Protein AF-A0A7Y3J0T8-F1 (afdb_monomer_lite)

Secondary structure (DSSP, 8-state):
-HHHHHHTT--EEEEEEEEEEETTEEEEEEE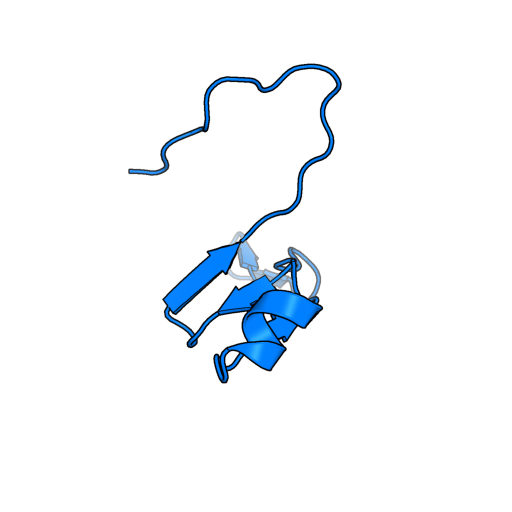EEEEEETTTEEE-----SS-PPP----

pLDDT: mean 88.25, std 12.51, range [42.91, 98.06]

Radius of gyration: 14.03 Å; chains: 1; bounding box: 20×38×33 Å

Sequence (58 aa):
MYVELIKRGLPVERQVPIPVVWDGRMIEDSFRADLIVERSLLLELKSTESSKPVLRGL

Foldseek 3Di:
DVVVCVVVVWDKDAQAFDWDQDPNDTDRRPDTFGMDTNVPDTDDDDDDPDDDPPPDDD

Structure (mmCIF, N/CA/C/O backbone):
data_AF-A0A7Y3J0T8-F1
#
_entry.id   AF-A0A7Y3J0T8-F1
#
loop_
_atom_site.group_PDB
_atom_site.id
_atom_site.type_symbol
_atom_site.label_atom_id
_atom_site.label_alt_id
_atom_site.label_comp_id
_atom_site.label_asym_id
_atom_site.label_entity_id
_atom_site.label_seq_id
_atom_site.pdbx_PDB_ins_code
_atom_site.Cartn_x
_atom_site.Cartn_y
_atom_site.Cartn_z
_atom_site.occupancy
_atom_site.B_iso_or_equiv
_atom_site.auth_seq_id
_atom_site.auth_comp_id
_atom_site.auth_asym_id
_atom_site.auth_atom_id
_atom_site.pdbx_PDB_model_num
ATOM 1 N N . MET A 1 1 ? -2.464 11.266 5.199 1.00 89.75 1 MET A N 1
ATOM 2 C CA . MET A 1 1 ? -3.565 10.443 4.648 1.00 89.75 1 MET A CA 1
ATOM 3 C C . MET A 1 1 ? -3.792 9.162 5.446 1.00 89.75 1 MET A C 1
ATOM 5 O O . MET A 1 1 ? -4.793 9.112 6.137 1.00 89.75 1 MET A O 1
ATOM 9 N N . TYR A 1 2 ? -2.874 8.183 5.450 1.00 94.50 2 TYR A N 1
ATOM 10 C CA . TYR A 1 2 ? -3.042 6.917 6.200 1.00 94.50 2 TYR A CA 1
ATOM 11 C C . TYR A 1 2 ? -3.499 7.095 7.661 1.00 94.50 2 TYR A C 1
ATOM 13 O O . TYR A 1 2 ? -4.535 6.570 8.048 1.00 94.50 2 TYR A O 1
ATOM 21 N N . VAL A 1 3 ? -2.774 7.905 8.444 1.00 96.50 3 VAL A N 1
ATOM 22 C CA . VAL A 1 3 ? -3.102 8.173 9.860 1.00 96.50 3 VAL A CA 1
ATOM 23 C C . VAL A 1 3 ? -4.520 8.726 10.037 1.00 96.50 3 VAL A C 1
ATOM 25 O O . VAL A 1 3 ? -5.199 8.374 10.991 1.00 96.50 3 VAL A O 1
ATOM 28 N N . GLU A 1 4 ? -4.973 9.577 9.118 1.00 97.19 4 GLU A N 1
ATOM 29 C CA . GLU A 1 4 ? -6.299 10.196 9.186 1.00 97.19 4 GLU A CA 1
ATOM 30 C C . GLU A 1 4 ? -7.413 9.179 8.903 1.00 97.19 4 GLU A C 1
ATOM 32 O O . GLU A 1 4 ? -8.436 9.186 9.579 1.00 97.19 4 GLU A O 1
ATOM 37 N N . LEU A 1 5 ? -7.199 8.260 7.957 1.00 96.62 5 LEU A N 1
ATOM 38 C CA . LEU A 1 5 ? -8.151 7.185 7.659 1.00 96.62 5 LEU A CA 1
ATOM 39 C C . LEU A 1 5 ? -8.277 6.206 8.836 1.00 96.62 5 LEU A C 1
ATOM 41 O O . LEU A 1 5 ? -9.390 5.873 9.235 1.00 96.62 5 LEU A O 1
ATOM 45 N N . ILE A 1 6 ? -7.151 5.832 9.454 1.00 97.19 6 ILE A N 1
ATOM 46 C CA . ILE A 1 6 ? -7.139 4.986 10.657 1.00 97.19 6 ILE A CA 1
ATOM 47 C C . ILE A 1 6 ? -7.846 5.677 11.830 1.00 97.19 6 ILE A C 1
ATOM 49 O O . ILE A 1 6 ? -8.648 5.050 12.517 1.00 97.19 6 ILE A O 1
ATOM 53 N N . LYS A 1 7 ? -7.608 6.978 12.051 1.00 98.06 7 LYS A N 1
ATOM 54 C CA . LYS A 1 7 ? -8.291 7.753 13.106 1.00 98.06 7 LYS A CA 1
ATOM 55 C C . LYS A 1 7 ? -9.811 7.781 12.943 1.00 98.06 7 LYS A C 1
ATOM 57 O O . LYS A 1 7 ? -10.518 7.889 13.937 1.00 98.06 7 LYS A O 1
ATOM 62 N N . ARG A 1 8 ? -10.310 7.667 11.711 1.00 97.25 8 ARG A N 1
ATOM 63 C CA . ARG A 1 8 ? -11.745 7.575 11.402 1.00 97.25 8 ARG A CA 1
ATOM 64 C C . ARG A 1 8 ? -12.321 6.168 11.597 1.00 97.25 8 ARG A C 1
ATOM 66 O O . ARG A 1 8 ? -13.505 5.977 11.353 1.00 97.25 8 ARG A O 1
ATOM 73 N N . GLY A 1 9 ? -11.512 5.200 12.029 1.00 97.69 9 GLY A N 1
ATOM 74 C CA . GLY A 1 9 ? -11.933 3.818 12.260 1.00 97.69 9 GLY A CA 1
ATOM 75 C C . GLY A 1 9 ? -12.009 2.961 10.995 1.00 97.69 9 GLY A C 1
ATOM 76 O O . GLY A 1 9 ? -12.517 1.846 11.062 1.00 97.69 9 GLY A O 1
ATOM 77 N N . LEU A 1 10 ? -11.509 3.449 9.855 1.00 97.81 10 LEU A N 1
ATOM 78 C CA . LEU A 1 10 ? -11.512 2.684 8.610 1.00 97.81 10 LEU A CA 1
ATOM 79 C C . LEU A 1 10 ? -10.376 1.645 8.627 1.00 97.81 10 LEU A C 1
ATOM 81 O O . LEU A 1 10 ? -9.229 2.013 8.897 1.00 97.81 10 LEU A O 1
ATOM 85 N N . PRO A 1 11 ? -10.647 0.368 8.301 1.00 97.88 11 PRO A N 1
ATOM 86 C CA . PRO A 1 11 ? -9.610 -0.608 7.989 1.00 97.88 11 PRO A CA 1
ATOM 87 C C . PRO A 1 11 ? -8.767 -0.132 6.804 1.00 97.88 11 PRO A C 1
ATOM 89 O O . PRO A 1 11 ? -9.301 0.097 5.716 1.00 97.88 11 PRO A O 1
ATOM 92 N N . VAL A 1 12 ? -7.455 0.013 7.007 1.00 97.88 12 VAL A N 1
ATOM 93 C CA . VAL A 1 12 ? -6.518 0.387 5.943 1.00 97.88 12 VAL A CA 1
ATOM 94 C C . VAL A 1 12 ? -5.299 -0.517 5.969 1.00 97.88 12 VAL A C 1
ATOM 96 O O . VAL A 1 12 ? -4.602 -0.607 6.979 1.00 97.88 12 VAL A O 1
ATOM 99 N N . GLU A 1 13 ? -5.008 -1.129 4.832 1.00 97.50 13 GLU A N 1
ATOM 100 C CA . GLU A 1 13 ? -3.795 -1.898 4.591 1.00 97.50 13 GLU A CA 1
ATOM 101 C C . GLU A 1 13 ? -2.805 -1.031 3.806 1.00 97.50 13 GLU A C 1
ATOM 103 O O . GLU A 1 13 ? -3.195 -0.279 2.912 1.00 97.50 13 GLU A O 1
ATOM 108 N N . ARG A 1 14 ? -1.521 -1.092 4.165 1.00 96.06 14 ARG A N 1
ATOM 109 C CA . ARG A 1 14 ? -0.441 -0.325 3.528 1.00 96.06 14 ARG A CA 1
ATOM 110 C C . ARG A 1 14 ? 0.456 -1.249 2.736 1.00 96.06 14 ARG A C 1
ATOM 112 O O . ARG A 1 14 ? 0.822 -2.301 3.250 1.00 96.06 14 ARG A O 1
ATOM 119 N N . GLN A 1 15 ? 0.930 -0.768 1.585 1.00 94.94 15 GLN A N 1
A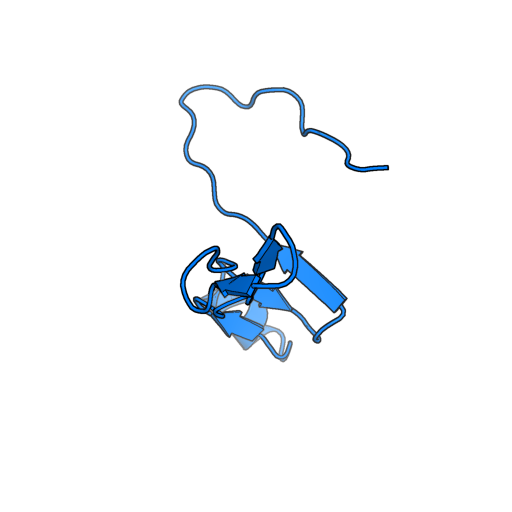TOM 120 C CA . GLN A 1 15 ? 2.017 -1.411 0.844 1.00 94.94 15 GLN A CA 1
ATOM 121 C C . GLN A 1 15 ? 1.687 -2.875 0.514 1.00 94.94 15 GLN A C 1
ATOM 123 O O . GLN A 1 15 ? 2.523 -3.766 0.679 1.00 94.94 15 GLN A O 1
ATOM 128 N N . VAL A 1 16 ? 0.450 -3.118 0.075 1.00 94.56 16 VAL A N 1
ATOM 129 C CA . VAL A 1 16 ? -0.096 -4.463 -0.130 1.00 94.56 16 VAL A CA 1
ATOM 130 C C . VAL A 1 16 ? 0.434 -5.025 -1.448 1.00 94.56 16 VAL A C 1
ATOM 132 O O . VAL A 1 16 ? 0.186 -4.413 -2.489 1.00 94.56 16 VAL A O 1
ATOM 135 N N . PRO A 1 17 ? 1.168 -6.153 -1.444 1.00 93.38 17 PRO A N 1
ATOM 136 C CA . PRO A 1 17 ? 1.597 -6.788 -2.682 1.00 93.38 17 PRO A CA 1
ATOM 137 C C . PRO A 1 17 ? 0.375 -7.324 -3.432 1.00 93.38 17 PRO A C 1
ATOM 139 O O . PRO A 1 17 ? -0.457 -8.027 -2.858 1.00 93.38 17 PRO A O 1
ATOM 142 N N . ILE A 1 18 ? 0.273 -6.986 -4.714 1.00 90.56 18 ILE A N 1
ATOM 143 C CA . ILE A 1 18 ? -0.772 -7.478 -5.606 1.00 90.56 18 ILE A CA 1
ATOM 144 C C . ILE A 1 18 ? -0.093 -8.343 -6.671 1.00 90.56 18 ILE A C 1
ATOM 146 O O . ILE A 1 18 ? 0.571 -7.802 -7.566 1.00 90.56 18 ILE A O 1
ATOM 150 N N . PRO A 1 19 ? -0.239 -9.675 -6.589 1.00 90.94 19 PRO A N 1
ATOM 151 C CA . PRO A 1 19 ? 0.331 -10.561 -7.584 1.00 90.94 19 PRO A CA 1
ATOM 152 C C . PRO A 1 19 ? -0.368 -10.341 -8.924 1.00 90.94 19 PRO A C 1
ATOM 154 O O . PRO A 1 19 ? -1.598 -10.301 -9.008 1.00 90.94 19 PRO A O 1
ATOM 157 N N . VAL A 1 20 ? 0.419 -10.220 -9.987 1.00 92.44 20 VAL A N 1
ATOM 158 C CA . VAL A 1 20 ? -0.087 -10.117 -11.356 1.00 92.44 20 VAL A CA 1
ATOM 159 C C . VAL A 1 20 ? 0.184 -11.428 -12.072 1.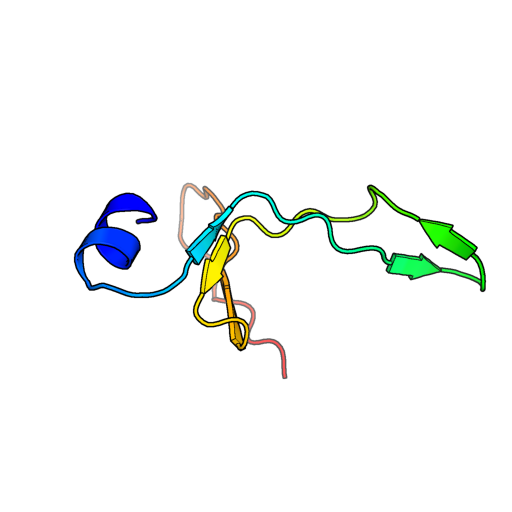00 92.44 20 VAL A C 1
ATOM 161 O O . VAL A 1 20 ? 1.281 -11.983 -12.001 1.00 92.44 20 VAL A O 1
ATOM 164 N N . VAL A 1 21 ? -0.826 -11.925 -12.783 1.00 93.81 21 VAL A N 1
ATOM 165 C CA . VAL A 1 21 ? -0.648 -13.033 -13.721 1.00 93.81 21 VAL A CA 1
ATOM 166 C C . VAL A 1 21 ? -0.332 -12.447 -15.089 1.00 93.81 21 VAL A C 1
ATOM 168 O O . VAL A 1 21 ? -1.147 -11.727 -15.665 1.00 93.81 21 VAL A O 1
ATOM 171 N N . TRP A 1 22 ? 0.845 -12.766 -15.613 1.00 92.88 22 TRP A N 1
ATOM 172 C CA . TRP A 1 22 ? 1.276 -12.377 -16.950 1.00 92.88 22 TRP A CA 1
ATOM 173 C C . TRP A 1 22 ? 1.734 -13.611 -17.716 1.00 92.88 22 TRP A C 1
ATOM 175 O O . TRP A 1 22 ? 2.582 -14.358 -17.232 1.00 92.88 22 TRP A O 1
ATOM 185 N N . ASP A 1 23 ? 1.164 -13.834 -18.901 1.00 94.44 23 ASP A N 1
ATOM 186 C CA . ASP A 1 23 ? 1.485 -14.989 -19.753 1.00 94.44 23 ASP A CA 1
ATOM 187 C C . ASP A 1 23 ? 1.428 -16.336 -18.996 1.00 94.44 23 ASP A C 1
ATOM 189 O O . ASP A 1 23 ? 2.340 -17.161 -19.028 1.00 94.44 23 ASP A O 1
ATOM 193 N N . GLY A 1 24 ? 0.370 -16.514 -18.197 1.00 94.94 24 GLY A N 1
ATOM 194 C CA . GLY A 1 24 ? 0.164 -17.713 -17.378 1.00 94.94 24 GLY A CA 1
ATOM 195 C C . GLY A 1 24 ? 1.119 -17.870 -16.187 1.00 94.94 24 GLY A C 1
ATOM 196 O O . GLY A 1 24 ? 1.038 -18.876 -15.485 1.00 94.94 24 GLY A O 1
ATOM 197 N N . ARG A 1 25 ? 2.004 -16.902 -15.921 1.00 93.62 25 ARG A N 1
ATOM 198 C CA . ARG A 1 25 ? 2.948 -16.920 -14.793 1.00 93.62 25 ARG A CA 1
ATOM 199 C C . ARG A 1 25 ? 2.528 -15.921 -13.724 1.00 93.62 25 ARG A C 1
ATOM 201 O O . ARG A 1 25 ? 2.194 -14.782 -14.038 1.00 93.62 25 ARG A O 1
ATOM 208 N N . MET A 1 26 ? 2.573 -16.340 -12.462 1.00 93.94 26 MET A N 1
ATOM 209 C CA . MET A 1 26 ? 2.378 -15.441 -11.324 1.00 93.94 26 MET A CA 1
ATOM 210 C C . MET A 1 26 ? 3.669 -14.666 -11.054 1.00 93.94 26 MET A C 1
ATOM 212 O O . MET A 1 26 ? 4.740 -15.259 -10.937 1.00 93.94 26 MET A O 1
ATOM 216 N N . ILE A 1 27 ? 3.556 -13.347 -10.949 1.00 92.44 27 ILE A N 1
ATOM 217 C CA . ILE A 1 27 ? 4.640 -12.447 -10.571 1.00 92.44 27 ILE A CA 1
ATOM 218 C C . ILE A 1 27 ? 4.269 -11.864 -9.206 1.00 92.44 27 ILE A C 1
ATOM 220 O O . ILE A 1 27 ? 3.337 -11.073 -9.106 1.00 92.44 27 ILE A O 1
ATOM 224 N N . GLU A 1 28 ? 4.952 -12.293 -8.144 1.00 84.69 28 GLU A N 1
ATOM 225 C CA . GLU A 1 28 ? 4.545 -11.982 -6.762 1.00 84.69 28 GLU A CA 1
ATOM 226 C C . GLU A 1 28 ? 4.834 -10.532 -6.331 1.00 84.69 28 GLU A C 1
ATOM 228 O O . GLU A 1 28 ? 4.072 -9.969 -5.550 1.00 84.69 28 GLU A O 1
ATOM 233 N N . ASP A 1 29 ? 5.884 -9.900 -6.863 1.00 81.56 29 ASP A N 1
ATOM 234 C CA . ASP A 1 29 ? 6.277 -8.514 -6.534 1.00 81.56 29 ASP A CA 1
ATOM 235 C C . ASP A 1 29 ? 6.094 -7.569 -7.736 1.00 81.56 29 ASP A C 1
ATOM 237 O O . ASP A 1 29 ? 6.856 -6.632 -7.955 1.00 81.56 29 ASP A O 1
ATOM 241 N N . SER A 1 30 ? 5.092 -7.838 -8.576 1.00 86.50 30 SER A N 1
ATOM 242 C CA . SER A 1 30 ? 4.806 -7.037 -9.776 1.00 86.50 30 SER A CA 1
ATOM 243 C C . SER A 1 30 ? 4.268 -5.647 -9.469 1.00 86.50 30 SER A C 1
ATOM 245 O O . SER A 1 30 ? 4.501 -4.702 -10.221 1.00 86.50 30 SER A O 1
ATOM 247 N N . PHE A 1 31 ? 3.471 -5.541 -8.412 1.00 89.56 31 PHE A N 1
ATOM 248 C CA . PHE A 1 31 ? 2.777 -4.322 -8.054 1.00 89.56 31 PHE A CA 1
ATOM 249 C C . PHE A 1 31 ? 2.514 -4.309 -6.556 1.00 89.56 31 PHE A C 1
ATOM 251 O O . PHE A 1 31 ? 2.244 -5.340 -5.938 1.00 89.56 31 PHE A O 1
ATOM 258 N N . ARG A 1 32 ? 2.579 -3.118 -5.974 1.00 93.62 32 ARG A N 1
ATOM 259 C CA . ARG A 1 32 ? 2.314 -2.896 -4.565 1.00 93.62 32 ARG A CA 1
ATOM 260 C C . ARG A 1 32 ? 1.374 -1.715 -4.445 1.00 93.62 32 ARG A C 1
ATOM 262 O O . ARG A 1 32 ? 1.765 -0.599 -4.765 1.00 93.62 32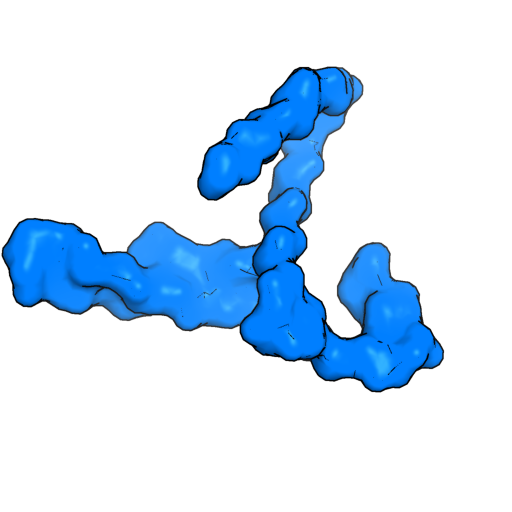 ARG A O 1
ATOM 269 N N . ALA A 1 33 ? 0.157 -1.980 -3.989 1.00 93.88 33 ALA A N 1
ATOM 270 C CA . ALA A 1 33 ? -0.821 -0.937 -3.743 1.00 93.88 33 ALA A CA 1
ATOM 271 C C . ALA A 1 33 ? -0.370 -0.085 -2.555 1.00 93.88 33 ALA A C 1
ATOM 273 O O . ALA A 1 33 ? -0.015 -0.622 -1.494 1.00 93.88 33 ALA A O 1
ATOM 274 N N . ASP A 1 34 ? -0.412 1.237 -2.704 1.00 95.75 34 ASP A N 1
ATOM 275 C CA . ASP A 1 34 ? 0.027 2.133 -1.635 1.00 95.75 34 ASP A CA 1
ATOM 276 C C . ASP A 1 34 ? -0.864 2.000 -0.401 1.00 95.75 34 ASP A C 1
ATOM 278 O O . ASP A 1 34 ? -0.347 1.782 0.704 1.00 95.75 34 ASP A O 1
ATOM 282 N N . LEU A 1 35 ? -2.187 2.090 -0.599 1.00 96.50 35 LEU A N 1
ATOM 283 C CA . LEU A 1 35 ? -3.207 1.818 0.412 1.00 96.50 35 LEU A CA 1
ATOM 284 C C . LEU A 1 35 ? -4.408 1.061 -0.168 1.00 96.50 35 LEU A C 1
ATOM 286 O O . LEU A 1 35 ? -4.890 1.388 -1.252 1.00 96.50 35 LEU A O 1
ATOM 290 N N . ILE A 1 36 ? -4.962 0.142 0.621 1.00 96.50 36 ILE A N 1
ATOM 291 C CA . ILE A 1 36 ? -6.282 -0.458 0.395 1.00 96.50 36 ILE A CA 1
ATOM 292 C C . ILE A 1 36 ? -7.165 -0.124 1.592 1.00 96.50 36 ILE A C 1
ATOM 294 O O . ILE A 1 36 ? -6.826 -0.446 2.728 1.00 96.50 36 ILE A O 1
ATOM 298 N N . VAL A 1 37 ? -8.293 0.532 1.342 1.00 97.38 37 VAL A N 1
ATOM 299 C CA . VAL A 1 37 ? -9.268 0.946 2.355 1.00 97.38 37 VAL A CA 1
ATOM 300 C C . VAL A 1 37 ? -10.497 0.050 2.251 1.00 97.38 37 VAL A C 1
ATOM 302 O O . VAL A 1 37 ? -11.005 -0.182 1.153 1.00 97.38 37 VAL A O 1
ATOM 305 N N . GLU A 1 38 ? -10.952 -0.485 3.385 1.00 97.25 38 GLU A N 1
ATOM 306 C CA . GLU A 1 38 ? -12.156 -1.330 3.494 1.00 97.25 38 GLU A CA 1
ATOM 307 C C . GLU A 1 38 ? -12.216 -2.506 2.503 1.00 97.25 38 GLU A C 1
ATOM 309 O O . GLU A 1 38 ? -13.295 -2.988 2.163 1.00 97.25 38 GLU A O 1
ATOM 314 N N . ARG A 1 39 ? -11.056 -2.982 2.027 1.00 94.19 39 ARG A N 1
ATOM 315 C CA . ARG A 1 39 ? -10.939 -4.015 0.979 1.00 94.19 39 ARG A CA 1
ATOM 316 C C . ARG A 1 39 ? -11.708 -3.697 -0.315 1.00 94.19 39 ARG A C 1
ATOM 318 O O . ARG A 1 39 ? -11.990 -4.603 -1.093 1.00 94.19 39 ARG A O 1
ATOM 325 N N . SER A 1 40 ? -12.049 -2.432 -0.553 1.00 94.69 40 SER A N 1
ATOM 326 C CA . SER A 1 40 ? -12.904 -2.009 -1.671 1.00 94.69 40 SER A CA 1
ATOM 327 C C . SER A 1 40 ? -12.339 -0.827 -2.455 1.00 94.69 40 SER A C 1
ATOM 329 O O . SER A 1 40 ? -12.656 -0.672 -3.633 1.00 94.69 40 SER A O 1
ATOM 331 N N . LEU A 1 41 ? -11.475 -0.017 -1.837 1.00 94.69 41 LEU A N 1
ATOM 332 C CA . LEU A 1 41 ? -10.894 1.170 -2.452 1.00 94.69 41 LEU A CA 1
ATOM 333 C C . LEU A 1 41 ? -9.367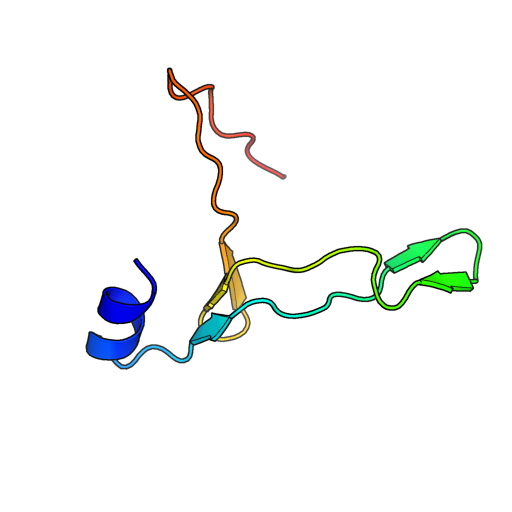 1.108 -2.429 1.00 94.69 41 LEU A C 1
ATOM 335 O O . LEU A 1 41 ? -8.751 1.116 -1.366 1.00 94.69 41 LEU A O 1
ATOM 339 N N . LEU A 1 42 ? -8.764 1.108 -3.613 1.00 94.31 42 LEU A N 1
ATOM 340 C CA . LEU A 1 42 ? -7.320 1.205 -3.801 1.00 94.31 42 LEU A CA 1
ATOM 341 C C . LEU A 1 42 ? -6.932 2.676 -4.011 1.00 94.31 42 LEU A C 1
ATOM 343 O O . LEU A 1 42 ? -7.495 3.353 -4.872 1.00 94.31 42 LEU A O 1
ATOM 347 N N . LEU A 1 43 ? -5.987 3.181 -3.216 1.00 93.31 43 LEU A N 1
ATOM 348 C CA . LEU A 1 43 ? -5.481 4.553 -3.306 1.00 93.31 43 LEU A CA 1
ATOM 349 C C . LEU A 1 43 ? -3.994 4.543 -3.655 1.00 93.31 43 LEU A C 1
ATOM 351 O O . LEU A 1 43 ? -3.181 4.121 -2.838 1.00 93.31 43 LEU A O 1
ATOM 355 N N . GLU A 1 44 ? -3.660 5.095 -4.821 1.00 91.56 44 GLU A N 1
ATOM 356 C CA . GLU A 1 44 ? -2.283 5.295 -5.285 1.00 91.56 44 GLU A CA 1
ATOM 357 C C . GLU A 1 44 ? -1.804 6.716 -4.986 1.00 91.56 44 GLU A C 1
ATOM 359 O O . GLU A 1 44 ? -2.453 7.702 -5.354 1.00 91.56 44 GLU A O 1
ATOM 364 N N . LEU A 1 45 ? -0.647 6.843 -4.345 1.00 88.81 45 LEU A N 1
ATOM 365 C CA . LEU A 1 45 ? -0.040 8.121 -4.009 1.00 88.81 45 LEU A CA 1
ATOM 366 C C . LEU A 1 45 ? 0.979 8.503 -5.080 1.00 88.81 45 LEU A C 1
ATOM 368 O O . LEU A 1 45 ? 2.074 7.958 -5.162 1.00 88.81 45 LEU A O 1
ATOM 372 N N . LYS A 1 46 ? 0.646 9.514 -5.885 1.00 83.25 46 LYS A N 1
ATOM 373 C CA . LYS A 1 46 ? 1.576 10.090 -6.864 1.00 83.25 46 LYS A CA 1
ATOM 374 C C . LYS A 1 46 ? 1.941 11.517 -6.482 1.00 83.25 46 LYS A C 1
ATOM 376 O O . LYS A 1 46 ? 1.065 12.328 -6.198 1.00 83.25 46 LYS A O 1
ATOM 381 N N . SER A 1 47 ? 3.236 11.822 -6.506 1.00 83.81 47 SER A N 1
ATOM 382 C CA . SER A 1 47 ? 3.740 13.192 -6.395 1.00 83.81 47 SER A CA 1
ATOM 383 C C . SER A 1 47 ? 3.950 13.765 -7.793 1.00 83.81 47 SER A C 1
ATOM 385 O O . SER A 1 47 ? 4.638 13.161 -8.617 1.00 83.81 47 SER A O 1
ATOM 387 N N . THR A 1 48 ? 3.349 14.916 -8.076 1.00 82.69 48 THR A N 1
ATOM 388 C CA . THR A 1 48 ? 3.516 15.653 -9.335 1.00 82.69 48 THR A CA 1
ATOM 389 C C . THR A 1 48 ? 3.527 17.147 -9.034 1.00 82.69 48 THR A C 1
ATOM 391 O O . THR A 1 48 ? 2.702 17.597 -8.244 1.00 82.69 48 THR A O 1
ATOM 394 N N . GLU A 1 49 ? 4.401 17.924 -9.683 1.00 79.62 49 GLU A N 1
ATOM 395 C CA . GLU A 1 49 ? 4.478 19.387 -9.487 1.00 79.62 49 GLU A CA 1
ATOM 396 C C . GLU A 1 49 ? 3.186 20.122 -9.884 1.00 79.62 49 GLU A C 1
ATOM 398 O O . GLU A 1 49 ? 2.852 21.157 -9.316 1.00 79.62 49 GLU A O 1
ATOM 403 N N . SER A 1 50 ? 2.424 19.562 -10.827 1.00 77.44 50 SER A N 1
ATOM 404 C CA . SER A 1 50 ? 1.078 20.009 -11.183 1.00 77.44 50 SER A CA 1
ATOM 405 C C . SER A 1 50 ? 0.135 18.812 -11.266 1.00 77.44 50 SER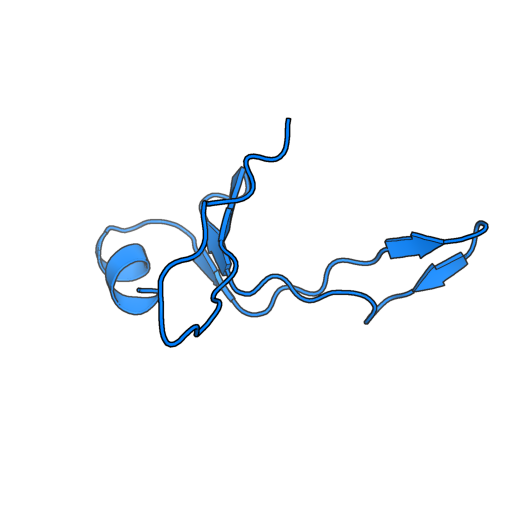 A C 1
ATOM 407 O O . SER A 1 50 ? 0.500 17.752 -11.782 1.00 77.44 50 SER A O 1
ATOM 409 N N . SER A 1 51 ? -1.084 18.957 -10.739 1.00 63.44 51 SER A N 1
ATOM 410 C CA . SER A 1 51 ? -2.103 17.911 -10.815 1.00 63.44 51 SER A CA 1
ATOM 411 C C . SER A 1 51 ? -2.510 17.700 -12.273 1.00 63.44 51 SER A C 1
ATOM 413 O O . SER A 1 51 ? -3.253 18.502 -12.844 1.00 63.44 51 SER A O 1
ATOM 415 N N . LYS A 1 52 ? -2.021 16.622 -12.892 1.00 66.94 52 LYS A N 1
ATOM 416 C CA . LYS A 1 52 ? -2.544 16.156 -14.181 1.00 66.94 52 LYS A CA 1
ATOM 417 C C . LYS A 1 52 ? -4.000 15.696 -14.003 1.00 66.94 52 LYS A C 1
ATOM 419 O O . LYS A 1 52 ? -4.373 15.313 -12.891 1.00 66.94 52 LYS A O 1
ATOM 424 N N . PRO A 1 53 ? -4.823 15.710 -15.069 1.00 67.56 53 PRO A N 1
ATOM 425 C CA . PRO A 1 53 ? -6.162 15.139 -15.020 1.00 67.56 53 PRO A CA 1
ATOM 426 C C . PRO A 1 53 ? -6.114 13.739 -14.410 1.00 67.56 53 PRO A C 1
ATOM 428 O O . PRO A 1 53 ? -5.287 12.914 -14.806 1.00 67.56 53 PRO A O 1
ATOM 431 N N . VAL A 1 54 ? -6.981 13.489 -13.428 1.00 66.38 54 VAL A N 1
ATOM 432 C CA . VAL A 1 54 ? -7.129 12.160 -12.834 1.00 66.38 54 VAL A CA 1
ATOM 433 C C . VAL A 1 54 ? -7.525 11.205 -13.955 1.00 66.38 54 VAL A C 1
ATOM 435 O O . VAL A 1 54 ? -8.571 11.388 -14.581 1.00 66.38 54 VAL A O 1
ATOM 438 N N . LEU A 1 55 ? -6.688 10.199 -14.218 1.00 60.75 55 LEU A N 1
ATOM 439 C CA . LEU A 1 55 ? -7.070 9.079 -15.069 1.00 60.75 55 LEU A CA 1
ATOM 440 C C . LEU A 1 55 ? -8.240 8.374 -14.382 1.00 60.75 55 LEU A C 1
ATOM 442 O O . LEU A 1 55 ? -8.055 7.682 -13.383 1.00 60.75 55 LEU A O 1
ATOM 446 N N . ARG A 1 56 ? -9.455 8.593 -14.889 1.00 54.81 56 ARG A N 1
ATOM 447 C CA . ARG A 1 56 ? -10.607 7.779 -14.514 1.00 54.81 56 ARG A CA 1
ATOM 448 C C . ARG A 1 56 ? -10.454 6.445 -15.236 1.00 54.81 56 ARG A C 1
ATOM 450 O O . ARG A 1 56 ? -10.657 6.385 -16.446 1.00 54.81 56 ARG A O 1
ATOM 457 N N . GLY A 1 57 ? -10.029 5.414 -14.508 1.00 59.12 57 GLY A N 1
ATOM 458 C CA . GLY A 1 57 ? -10.251 4.040 -14.950 1.00 59.12 57 GLY A CA 1
ATOM 459 C C . GLY A 1 57 ? -11.757 3.821 -15.093 1.00 59.12 57 GLY A C 1
ATOM 460 O O . GLY A 1 57 ? -12.508 4.271 -14.225 1.00 59.12 57 GLY A O 1
ATOM 461 N N . LEU A 1 58 ? -12.169 3.250 -16.227 1.00 42.91 58 LEU A N 1
ATOM 462 C CA . LEU A 1 58 ? -13.548 2.829 -16.487 1.00 42.91 58 LEU A CA 1
ATOM 463 C C . LEU A 1 58 ? -13.969 1.719 -15.521 1.00 42.91 58 LEU A C 1
ATOM 465 O O . LEU A 1 58 ? -13.101 0.872 -15.207 1.00 42.91 58 LEU A O 1
#